Protein AF-A0A954JD75-F1 (afdb_monomer)

pLDDT: mean 75.13, std 15.38, range [38.0, 92.44]

Mean predicted aligned error: 9.38 Å

Structure (mmCIF, N/CA/C/O backbone):
data_AF-A0A954JD75-F1
#
_entry.id   AF-A0A954JD75-F1
#
loop_
_atom_site.group_PDB
_atom_site.id
_atom_site.type_symbol
_atom_site.label_atom_id
_atom_site.label_alt_id
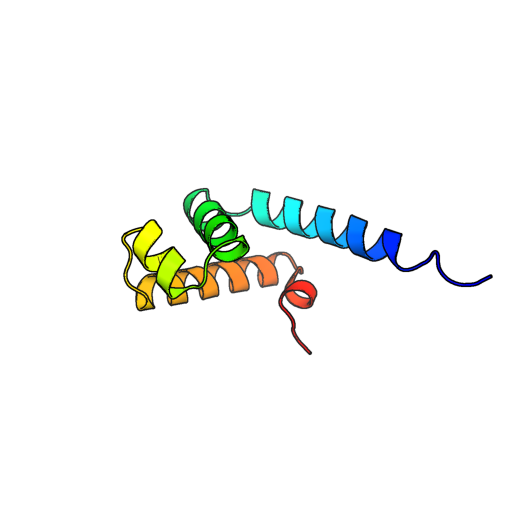_atom_site.label_comp_id
_atom_site.label_asym_id
_atom_site.label_entity_id
_atom_site.label_seq_id
_atom_site.pdbx_PDB_ins_code
_atom_site.Cartn_x
_atom_site.Cartn_y
_atom_site.Cartn_z
_atom_site.occupancy
_atom_site.B_iso_or_equiv
_atom_site.auth_seq_id
_atom_site.auth_comp_id
_atom_site.auth_asym_id
_atom_site.auth_atom_id
_atom_site.pdbx_PDB_model_num
ATOM 1 N N . ILE A 1 1 ? 36.722 6.755 -12.448 1.00 46.22 1 ILE A N 1
ATOM 2 C CA . ILE A 1 1 ? 35.528 7.608 -12.670 1.00 46.22 1 ILE A CA 1
ATOM 3 C C . ILE A 1 1 ? 34.361 6.643 -12.718 1.00 46.22 1 ILE A C 1
ATOM 5 O O . ILE A 1 1 ? 34.013 6.169 -13.785 1.00 46.22 1 ILE A O 1
ATOM 9 N N . GLU A 1 2 ? 33.862 6.230 -11.562 1.00 48.81 2 GLU A N 1
ATOM 10 C CA . GLU A 1 2 ? 32.828 5.198 -11.475 1.00 48.81 2 GLU A CA 1
ATOM 11 C C . GLU A 1 2 ? 31.881 5.611 -10.365 1.00 48.81 2 GLU A C 1
ATOM 13 O O . GLU A 1 2 ? 32.263 5.575 -9.202 1.00 48.81 2 GLU A O 1
ATOM 18 N N . SER A 1 3 ? 30.712 6.121 -10.753 1.00 50.06 3 SER A N 1
ATOM 19 C CA . SER A 1 3 ? 29.470 6.223 -9.969 1.00 50.06 3 SER A CA 1
ATOM 20 C C . SER A 1 3 ? 28.473 7.039 -10.797 1.00 50.06 3 SER A C 1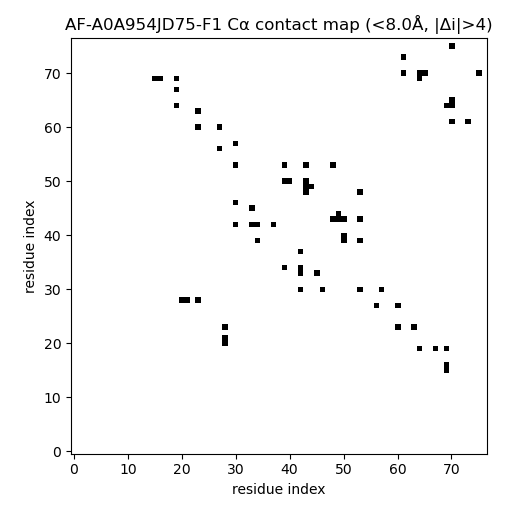
ATOM 22 O O . SER A 1 3 ? 28.271 8.229 -10.577 1.00 50.06 3 SER A O 1
ATOM 24 N N . SER A 1 4 ? 27.906 6.447 -11.846 1.00 49.84 4 SER A N 1
ATOM 25 C CA . SER A 1 4 ? 26.772 7.062 -12.569 1.00 49.84 4 SER A CA 1
ATOM 26 C C . SER A 1 4 ? 25.720 6.039 -12.997 1.00 49.84 4 SER A C 1
ATOM 28 O O . SER A 1 4 ? 24.857 6.346 -13.813 1.00 49.84 4 SER A O 1
ATOM 30 N N . GLN A 1 5 ? 25.784 4.821 -12.450 1.00 48.59 5 GLN A N 1
ATOM 31 C CA . GLN A 1 5 ? 24.910 3.712 -12.838 1.00 48.59 5 GLN A CA 1
ATOM 32 C C . GLN A 1 5 ? 23.740 3.491 -11.862 1.00 48.59 5 GLN A C 1
ATOM 34 O O . GLN A 1 5 ? 22.772 2.843 -12.233 1.00 48.59 5 GLN A O 1
ATOM 39 N N . ASP A 1 6 ? 23.777 4.100 -10.673 1.00 51.50 6 ASP A N 1
ATOM 40 C CA . ASP A 1 6 ? 22.760 3.934 -9.620 1.00 51.50 6 ASP A CA 1
ATOM 41 C C . ASP A 1 6 ? 21.458 4.713 -9.910 1.00 51.50 6 ASP A C 1
ATOM 43 O O . ASP A 1 6 ? 20.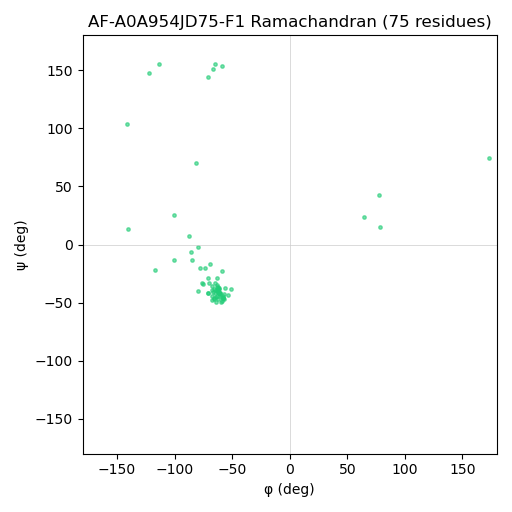348 4.245 -9.682 1.00 51.50 6 ASP A O 1
ATOM 47 N N . ASN A 1 7 ? 21.580 5.870 -10.569 1.00 49.56 7 ASN A N 1
ATOM 48 C CA . ASN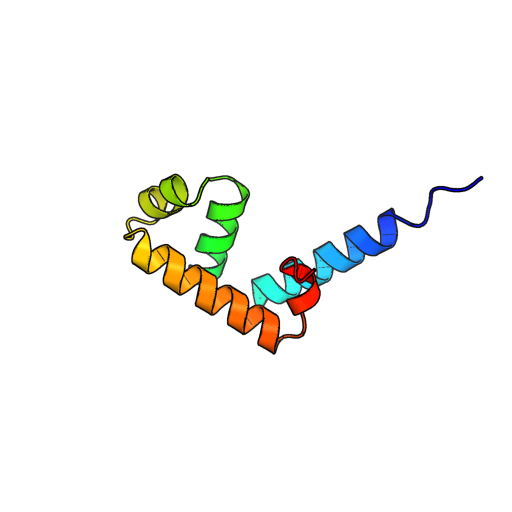 A 1 7 ? 20.472 6.815 -10.720 1.00 49.56 7 ASN A CA 1
ATOM 49 C C . ASN A 1 7 ? 19.440 6.430 -11.800 1.00 49.56 7 ASN A C 1
ATOM 51 O O . ASN A 1 7 ? 18.338 6.978 -11.810 1.00 49.56 7 ASN A O 1
ATOM 55 N N . ARG A 1 8 ? 19.796 5.557 -12.758 1.00 47.16 8 ARG A N 1
ATOM 56 C CA . ARG A 1 8 ? 18.858 5.092 -13.801 1.00 47.16 8 ARG A CA 1
ATOM 57 C C . ARG A 1 8 ? 17.934 4.013 -13.268 1.00 47.16 8 ARG A C 1
ATOM 59 O O . ARG A 1 8 ? 16.751 4.060 -13.570 1.00 47.16 8 ARG A O 1
ATOM 66 N N . THR A 1 9 ? 18.462 3.104 -12.457 1.00 54.84 9 THR A N 1
ATOM 67 C CA . THR A 1 9 ? 17.699 2.020 -11.843 1.00 54.84 9 THR A CA 1
ATOM 68 C C . THR A 1 9 ? 16.652 2.595 -10.896 1.00 54.84 9 THR A C 1
ATOM 70 O O . THR A 1 9 ? 15.482 2.288 -11.052 1.00 54.84 9 THR A O 1
ATOM 73 N N . GLU A 1 10 ? 17.017 3.515 -9.996 1.00 50.25 10 GLU A N 1
ATOM 74 C CA . GLU A 1 10 ? 16.064 4.133 -9.053 1.00 50.25 10 GLU A CA 1
ATOM 75 C C . GLU A 1 10 ? 14.929 4.928 -9.726 1.00 50.25 10 GLU A C 1
ATOM 77 O O . GLU A 1 10 ? 13.784 4.907 -9.260 1.00 50.25 10 GLU A O 1
ATOM 82 N N . LEU A 1 11 ? 15.223 5.634 -10.824 1.00 55.19 11 LEU A N 1
ATOM 83 C CA . LEU A 1 11 ? 14.214 6.383 -11.582 1.00 55.19 11 LEU A CA 1
ATOM 84 C C . LEU A 1 11 ? 13.257 5.452 -12.334 1.00 55.19 11 LEU A C 1
ATOM 86 O O . LEU A 1 11 ? 12.051 5.700 -12.335 1.00 55.19 11 LEU A O 1
ATOM 90 N N . ASP A 1 12 ? 13.791 4.391 -12.936 1.00 56.97 12 ASP A N 1
ATOM 91 C CA . ASP A 1 12 ? 13.014 3.344 -13.605 1.00 56.97 12 ASP A CA 1
ATOM 92 C C . ASP A 1 12 ? 12.114 2.621 -12.586 1.00 56.97 12 ASP A C 1
ATOM 94 O O . ASP A 1 12 ? 10.899 2.546 -12.749 1.00 56.97 12 ASP A O 1
ATOM 98 N N . LEU A 1 13 ? 12.681 2.290 -11.420 1.00 56.91 13 LEU A N 1
ATOM 99 C CA . LEU A 1 13 ? 11.983 1.721 -10.268 1.00 56.91 13 LEU A CA 1
ATOM 100 C C . LEU A 1 13 ? 10.824 2.598 -9.777 1.00 56.91 13 LEU A C 1
ATOM 102 O O . LEU A 1 13 ? 9.743 2.101 -9.456 1.00 56.91 13 LEU A O 1
ATOM 106 N N . SER A 1 14 ? 11.041 3.911 -9.725 1.00 64.44 14 SER A N 1
ATOM 107 C CA . SER A 1 14 ? 10.022 4.879 -9.319 1.00 64.44 14 SER A CA 1
ATOM 108 C C . SER A 1 14 ? 8.881 4.974 -10.337 1.00 64.44 14 SER A C 1
ATOM 110 O O . SER A 1 14 ? 7.723 5.141 -9.950 1.00 64.44 14 SER A O 1
ATOM 112 N N . LEU A 1 15 ? 9.185 4.855 -11.632 1.00 65.81 15 LEU A N 1
ATOM 113 C CA . LEU A 1 15 ? 8.196 4.835 -12.709 1.00 65.81 15 LEU A CA 1
ATOM 114 C C . LEU A 1 15 ? 7.340 3.565 -12.660 1.00 65.81 15 LEU A C 1
ATOM 116 O O . LEU A 1 15 ? 6.112 3.681 -12.673 1.00 65.81 15 LEU A O 1
ATOM 120 N N . ASP A 1 16 ? 7.953 2.390 -12.515 1.00 66.06 16 ASP A N 1
ATOM 121 C CA . ASP A 1 16 ? 7.236 1.118 -12.380 1.00 66.06 16 ASP A CA 1
ATOM 122 C C . ASP A 1 16 ? 6.332 1.095 -11.144 1.00 66.06 16 ASP A C 1
ATOM 124 O O . ASP A 1 16 ? 5.151 0.754 -11.242 1.00 66.06 16 ASP A O 1
ATOM 128 N N . LEU A 1 17 ? 6.817 1.579 -9.996 1.00 68.50 17 LEU A N 1
ATOM 129 C CA . LEU A 1 17 ? 6.002 1.734 -8.786 1.00 68.50 17 LEU A CA 1
ATOM 130 C C . LEU A 1 17 ? 4.822 2.689 -8.993 1.00 68.50 17 LEU A C 1
ATOM 132 O O . LEU A 1 17 ? 3.711 2.402 -8.544 1.00 68.50 17 LEU A O 1
ATOM 136 N N . LEU A 1 18 ? 5.018 3.813 -9.685 1.00 72.50 18 LEU A N 1
ATOM 137 C CA . LEU A 1 18 ? 3.934 4.754 -9.982 1.00 72.50 18 LEU A CA 1
ATOM 138 C C . LEU A 1 18 ? 2.885 4.152 -10.925 1.00 72.50 18 LEU A C 1
ATOM 140 O O . LEU A 1 18 ? 1.689 4.395 -10.738 1.00 72.50 18 LEU A O 1
ATOM 144 N N . VAL A 1 19 ? 3.302 3.360 -11.915 1.00 74.88 19 VAL A N 1
ATOM 145 C CA . VAL A 1 19 ? 2.391 2.627 -12.808 1.00 74.88 19 VAL A CA 1
ATOM 146 C C . VAL A 1 19 ? 1.614 1.574 -12.020 1.00 74.88 19 VAL A C 1
ATOM 148 O O . VAL A 1 19 ? 0.385 1.531 -12.104 1.00 74.88 19 VAL A O 1
ATOM 151 N N . ALA A 1 20 ? 2.299 0.807 -11.174 1.00 73.38 20 ALA A N 1
ATOM 152 C CA . ALA A 1 20 ? 1.696 -0.182 -10.292 1.00 73.38 20 ALA A CA 1
ATOM 153 C C . ALA A 1 20 ? 0.642 0.445 -9.367 1.00 73.38 20 ALA A C 1
ATOM 155 O O . ALA A 1 20 ? -0.484 -0.038 -9.256 1.00 73.38 20 ALA A O 1
ATOM 156 N N . LEU A 1 21 ? 0.981 1.575 -8.741 1.00 76.94 21 LEU A N 1
ATOM 157 C CA . LEU A 1 21 ? 0.084 2.324 -7.864 1.00 76.94 21 LEU A CA 1
ATOM 158 C C . LEU A 1 21 ? -1.137 2.863 -8.617 1.00 76.94 21 LEU A C 1
ATOM 160 O O . LEU A 1 21 ? -2.233 2.878 -8.056 1.00 76.94 21 LEU A O 1
ATOM 164 N N . LYS A 1 22 ? -0.995 3.287 -9.881 1.00 79.12 22 LYS A N 1
ATOM 165 C CA . LYS A 1 22 ? -2.134 3.735 -10.702 1.00 79.12 22 LYS A CA 1
ATOM 166 C C . LYS A 1 22 ? -3.131 2.614 -10.991 1.00 79.12 22 LYS A C 1
ATOM 168 O O . LYS A 1 22 ? -4.327 2.900 -11.059 1.00 79.12 22 LYS A O 1
ATOM 173 N N . MET A 1 23 ? -2.655 1.377 -11.122 1.00 80.12 23 MET A N 1
ATOM 174 C CA . MET A 1 23 ? -3.493 0.196 -11.358 1.00 80.12 23 MET A CA 1
ATOM 175 C C . MET A 1 23 ? -4.278 -0.233 -10.115 1.00 80.12 23 MET A C 1
ATOM 177 O O . MET A 1 23 ? -5.308 -0.893 -10.240 1.00 80.12 23 MET A O 1
ATOM 181 N N . LEU A 1 24 ? -3.847 0.179 -8.918 1.00 80.69 24 LEU A N 1
ATOM 182 C CA . LEU A 1 24 ? -4.572 -0.133 -7.695 1.00 80.69 24 LEU A CA 1
ATOM 183 C C . LEU A 1 24 ? -5.895 0.657 -7.596 1.00 80.69 24 LEU A C 1
ATOM 185 O O . LEU A 1 24 ? -5.950 1.849 -7.943 1.00 80.69 24 LEU A O 1
ATOM 189 N N . PRO A 1 25 ? -6.956 0.048 -7.036 1.00 84.69 25 PRO A N 1
ATOM 190 C CA . PRO A 1 25 ? -8.159 0.765 -6.633 1.00 84.69 25 PRO A CA 1
ATOM 191 C C . PRO A 1 25 ? -7.836 1.855 -5.599 1.00 84.69 25 PRO A C 1
ATOM 193 O O . PRO A 1 25 ? -6.862 1.767 -4.847 1.00 84.69 25 PRO A O 1
ATOM 196 N N . LEU A 1 26 ? -8.673 2.896 -5.553 1.00 83.62 26 LEU A N 1
ATOM 197 C CA . LEU A 1 26 ? -8.439 4.100 -4.743 1.00 83.62 26 LEU A CA 1
ATOM 198 C C . LEU A 1 26 ? -8.172 3.781 -3.263 1.00 83.62 26 LEU A C 1
ATOM 200 O O . LEU A 1 26 ? -7.238 4.324 -2.677 1.00 83.62 26 LEU A O 1
ATOM 204 N N . GLU A 1 27 ? -8.943 2.862 -2.683 1.00 82.81 27 GLU A N 1
ATOM 205 C CA . GLU A 1 27 ? -8.781 2.431 -1.288 1.00 82.81 27 GLU A CA 1
ATOM 206 C C . GLU A 1 27 ? -7.404 1.802 -1.027 1.00 82.81 27 GLU A C 1
ATOM 208 O O . GLU A 1 27 ? -6.779 2.043 0.003 1.00 82.81 27 GLU A O 1
ATOM 213 N N . GLN A 1 28 ? -6.881 1.030 -1.979 1.00 85.00 28 GLN A N 1
ATOM 214 C CA . GLN A 1 28 ? -5.572 0.394 -1.850 1.00 85.00 28 GLN A CA 1
ATOM 215 C C . GLN A 1 28 ? -4.425 1.390 -2.041 1.00 85.00 28 GLN A C 1
ATOM 217 O O . GLN A 1 28 ? -3.423 1.307 -1.331 1.00 85.00 28 GLN A O 1
ATOM 222 N N . ARG A 1 29 ? -4.592 2.392 -2.915 1.00 86.06 29 ARG A N 1
ATOM 223 C CA . ARG A 1 29 ? -3.640 3.510 -3.012 1.00 86.06 29 ARG A CA 1
ATOM 224 C C . ARG A 1 29 ? -3.548 4.293 -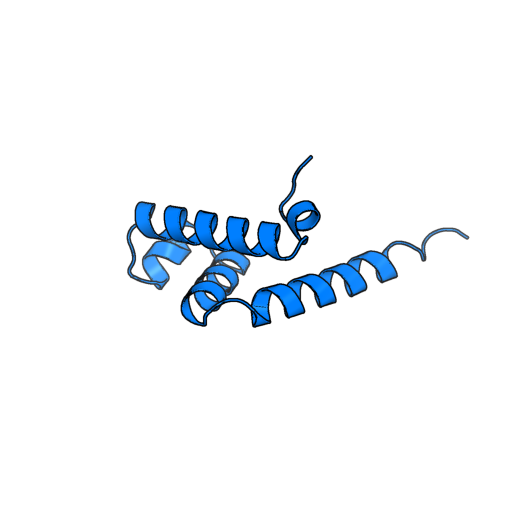1.716 1.00 86.06 29 ARG A C 1
ATOM 226 O O . ARG A 1 29 ? -2.446 4.639 -1.304 1.00 86.06 29 ARG A O 1
ATOM 233 N N . GLN A 1 30 ? -4.682 4.552 -1.066 1.00 87.31 30 GLN A N 1
ATOM 234 C CA . GLN A 1 30 ? -4.687 5.221 0.232 1.00 87.31 30 GLN A CA 1
ATOM 235 C C . GLN A 1 30 ? -3.926 4.403 1.276 1.00 87.31 30 GLN A C 1
ATOM 237 O O . GLN A 1 30 ? -3.125 4.970 2.010 1.00 87.31 30 GLN A O 1
ATOM 242 N N . ILE A 1 31 ? -4.090 3.077 1.294 1.00 87.62 31 ILE A N 1
ATOM 243 C CA . ILE A 1 31 ? -3.314 2.193 2.175 1.00 87.62 31 ILE A CA 1
ATOM 244 C C . ILE A 1 31 ? -1.809 2.307 1.897 1.00 87.62 31 ILE A C 1
ATOM 246 O O . ILE A 1 31 ? -1.043 2.515 2.836 1.00 87.62 31 ILE A O 1
ATOM 250 N N . CYS A 1 32 ? -1.378 2.224 0.635 1.00 85.50 32 CYS A N 1
ATOM 251 C CA . CYS A 1 32 ? 0.031 2.404 0.266 1.00 85.50 32 CYS A CA 1
ATOM 252 C C . CYS A 1 32 ? 0.570 3.773 0.697 1.00 85.50 32 CYS A C 1
ATOM 254 O O . CYS A 1 32 ? 1.655 3.850 1.266 1.00 85.50 32 CYS A O 1
ATOM 256 N N . TRP A 1 33 ? -0.201 4.839 0.475 1.00 86.31 33 TRP A N 1
ATOM 257 C CA . TRP A 1 33 ? 0.191 6.195 0.845 1.00 86.31 33 TRP A CA 1
ATOM 258 C C . TRP A 1 33 ? 0.337 6.351 2.361 1.00 86.31 33 TRP A C 1
ATOM 260 O O . TRP A 1 33 ? 1.348 6.862 2.827 1.00 86.31 33 TRP A O 1
ATOM 270 N N . GLN A 1 34 ? -0.612 5.837 3.150 1.00 87.38 34 GLN A N 1
ATOM 271 C CA . GLN A 1 34 ? -0.506 5.855 4.612 1.00 87.38 34 GLN A CA 1
ATOM 272 C C . GLN A 1 34 ? 0.716 5.064 5.093 1.00 87.38 34 GLN A C 1
ATOM 274 O O . GLN A 1 34 ? 1.440 5.535 5.961 1.00 87.38 34 GLN A O 1
ATOM 279 N N . LEU A 1 35 ? 0.996 3.896 4.507 1.00 84.69 35 LEU A N 1
ATOM 280 C CA . LEU A 1 35 ? 2.150 3.066 4.874 1.00 84.69 35 LEU A CA 1
ATOM 281 C C . LEU A 1 35 ? 3.507 3.664 4.471 1.00 84.69 35 LEU A C 1
ATOM 283 O O . LEU A 1 35 ? 4.526 3.239 5.008 1.00 84.69 35 LEU A O 1
ATOM 287 N N . MET A 1 36 ? 3.529 4.643 3.562 1.00 83.94 36 MET A N 1
ATOM 288 C CA . MET A 1 36 ? 4.747 5.366 3.185 1.00 83.94 36 MET A CA 1
ATOM 289 C C . MET A 1 36 ? 5.230 6.306 4.299 1.00 83.94 36 MET A C 1
ATOM 291 O O . MET A 1 36 ? 6.427 6.546 4.425 1.00 83.94 36 MET A O 1
ATOM 295 N N . PHE A 1 37 ? 4.307 6.814 5.123 1.00 84.75 37 PHE A N 1
ATOM 296 C CA . PHE A 1 37 ? 4.602 7.801 6.169 1.00 84.75 37 PHE A CA 1
ATOM 297 C C . PHE A 1 37 ? 4.327 7.291 7.588 1.00 84.75 37 PHE A C 1
ATOM 299 O O . PHE A 1 37 ? 4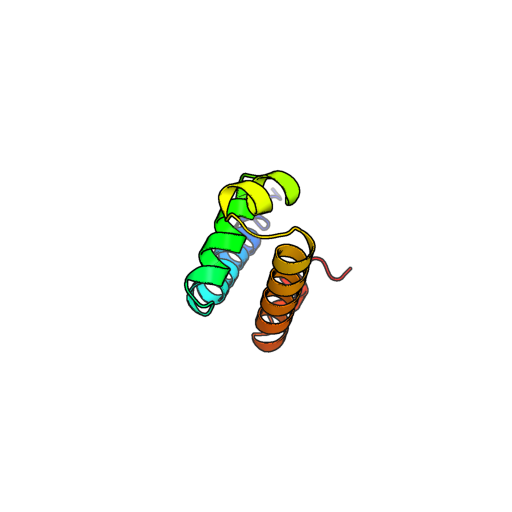.879 7.817 8.552 1.00 84.75 37 PHE A O 1
ATOM 306 N N . LEU A 1 38 ? 3.476 6.274 7.735 1.00 84.38 38 LEU A N 1
ATOM 307 C CA . LEU A 1 38 ? 3.003 5.763 9.014 1.00 84.38 38 LEU A CA 1
ATOM 308 C C . LEU A 1 38 ? 3.327 4.277 9.177 1.00 84.38 38 LEU A C 1
ATOM 310 O O . LEU A 1 38 ? 3.266 3.480 8.244 1.00 84.38 38 LEU A O 1
ATOM 314 N N . SER A 1 39 ? 3.573 3.860 10.419 1.00 88.50 39 SER A N 1
ATOM 315 C CA . SER A 1 39 ? 3.628 2.434 10.754 1.00 88.50 39 SER A CA 1
ATOM 316 C C . SER A 1 39 ? 2.257 1.783 10.550 1.00 88.50 39 SER A C 1
ATOM 318 O O . SER A 1 39 ? 1.230 2.432 10.729 1.00 88.50 39 SER A O 1
ATOM 320 N N . GLN A 1 40 ? 2.206 0.471 10.308 1.00 86.75 40 GLN A N 1
ATOM 321 C CA . GLN A 1 40 ? 0.939 -0.251 10.089 1.00 86.75 40 GLN A CA 1
ATOM 322 C C . GLN A 1 40 ? -0.123 0.002 11.172 1.00 86.75 40 GLN A C 1
ATOM 324 O O . GLN A 1 40 ? -1.298 0.125 10.855 1.00 86.75 40 GLN A O 1
ATOM 329 N N . ASN A 1 41 ? 0.278 0.110 12.443 1.00 86.94 41 ASN A N 1
ATOM 330 C CA . ASN A 1 41 ? -0.658 0.363 13.542 1.00 86.94 41 ASN A CA 1
ATOM 331 C C . ASN A 1 41 ? -1.277 1.774 13.467 1.00 86.94 41 ASN A C 1
ATOM 333 O O . ASN A 1 41 ? -2.470 1.961 13.702 1.00 86.94 41 ASN A O 1
ATOM 337 N N . GLN A 1 42 ? -0.465 2.760 13.081 1.00 88.50 42 GLN A N 1
ATOM 338 C CA . GLN A 1 42 ? -0.899 4.140 12.870 1.00 88.50 42 GLN A CA 1
ATOM 339 C C . GLN A 1 42 ? -1.768 4.247 11.610 1.00 88.50 42 GLN A C 1
ATOM 341 O O . GLN A 1 42 ? -2.826 4.863 11.653 1.00 88.50 42 GLN A O 1
ATOM 346 N N . ALA A 1 43 ? -1.390 3.564 10.527 1.00 88.75 43 ALA A N 1
ATOM 347 C CA . ALA A 1 43 ? -2.179 3.494 9.302 1.00 88.75 43 ALA A CA 1
ATOM 348 C C . ALA A 1 43 ? -3.551 2.837 9.533 1.00 88.75 43 ALA A C 1
ATOM 350 O O . ALA A 1 43 ? -4.555 3.338 9.039 1.00 88.75 43 ALA A O 1
ATOM 351 N N . SER A 1 44 ? -3.633 1.757 10.325 1.00 89.81 44 SER A N 1
ATOM 352 C CA . SER A 1 44 ? -4.924 1.135 10.660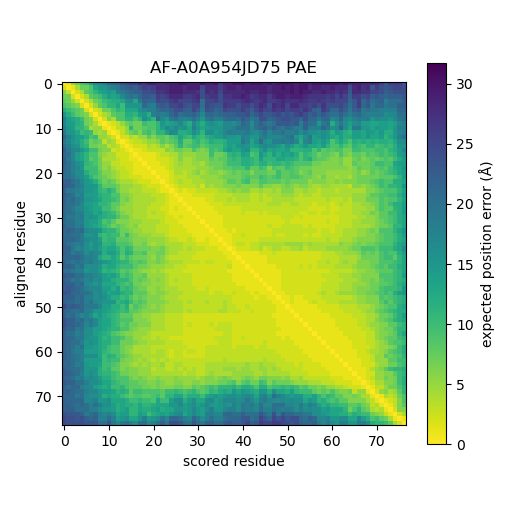 1.00 89.81 44 SER A CA 1
ATOM 353 C C . SER A 1 44 ? -5.832 2.079 11.447 1.00 89.81 44 SER A C 1
ATOM 355 O O . SER A 1 44 ? -7.024 2.153 11.158 1.00 89.81 44 SER A O 1
ATOM 357 N N . ALA A 1 45 ? -5.264 2.843 12.386 1.00 90.88 45 ALA A N 1
ATOM 358 C CA . ALA A 1 45 ? -6.011 3.841 13.144 1.00 90.88 45 ALA A CA 1
ATOM 359 C C . ALA A 1 45 ? -6.471 5.008 12.253 1.00 90.88 45 ALA A C 1
ATOM 361 O O . ALA A 1 45 ? -7.636 5.389 12.309 1.00 90.88 45 ALA A O 1
ATOM 362 N N . ALA A 1 46 ? -5.593 5.521 11.386 1.00 89.06 46 ALA A N 1
ATOM 363 C CA . ALA A 1 46 ? -5.899 6.610 10.457 1.00 89.06 46 ALA A CA 1
ATOM 364 C C . ALA A 1 46 ? -6.984 6.234 9.432 1.00 89.06 46 ALA A C 1
ATOM 366 O O . ALA A 1 46 ? -7.800 7.070 9.058 1.00 89.06 46 ALA A O 1
ATOM 367 N N . LEU A 1 47 ? -7.012 4.971 9.002 1.00 87.56 47 LEU A N 1
ATOM 368 C CA . LEU A 1 47 ? -8.013 4.438 8.075 1.00 87.56 47 LEU A CA 1
ATOM 369 C C . LEU A 1 47 ? -9.294 3.956 8.776 1.00 87.56 47 LEU A C 1
ATOM 371 O O . LEU A 1 47 ? -10.240 3.562 8.099 1.00 87.56 47 LEU A O 1
ATOM 375 N N . GLY A 1 48 ? -9.331 3.938 10.112 1.00 92.00 48 GLY A N 1
ATOM 376 C CA . GLY A 1 48 ? -10.477 3.443 10.879 1.00 92.00 48 GLY A CA 1
ATOM 377 C C . GLY A 1 48 ? -10.756 1.944 10.701 1.00 92.00 48 GLY A C 1
ATOM 378 O O . GLY A 1 48 ? -11.886 1.505 10.902 1.00 92.00 48 GLY A O 1
ATOM 379 N N . ILE A 1 49 ? -9.753 1.145 10.319 1.00 90.81 49 ILE A N 1
ATOM 380 C CA . ILE A 1 49 ? -9.892 -0.302 10.088 1.00 90.81 49 ILE A CA 1
ATOM 381 C C . ILE A 1 49 ? -9.105 -1.113 11.116 1.00 90.81 49 ILE A C 1
ATOM 383 O O . ILE A 1 49 ? -8.095 -0.671 11.656 1.00 90.81 49 ILE A O 1
ATOM 387 N N . SER A 1 50 ? -9.518 -2.356 11.361 1.00 92.44 50 SER A N 1
ATOM 388 C CA . SER A 1 50 ? -8.754 -3.265 12.221 1.00 92.44 50 SER A CA 1
ATOM 389 C C . SER A 1 50 ? -7.410 -3.650 11.593 1.00 92.44 50 SER A C 1
ATOM 391 O O . SER A 1 50 ? -7.288 -3.785 10.373 1.00 92.44 50 SER A O 1
ATOM 393 N N . ARG A 1 51 ? -6.408 -3.942 12.432 1.00 88.31 51 ARG A N 1
ATOM 394 C CA . ARG A 1 51 ? -5.077 -4.390 11.985 1.00 88.31 51 ARG A CA 1
ATOM 395 C C . ARG A 1 51 ? -5.132 -5.646 11.106 1.00 88.31 51 ARG A C 1
ATOM 397 O O . ARG A 1 51 ? -4.396 -5.728 10.128 1.00 88.31 51 ARG A O 1
ATOM 404 N N . SER A 1 52 ? -6.026 -6.588 11.410 1.00 91.81 52 SER A N 1
ATOM 405 C CA . SER A 1 52 ? -6.248 -7.793 10.594 1.00 91.81 52 SER A CA 1
ATOM 406 C C . SER A 1 52 ? -6.783 -7.455 9.200 1.00 91.81 52 SER A C 1
ATOM 408 O O . SER A 1 52 ? -6.348 -8.040 8.210 1.00 91.81 52 SER A O 1
ATOM 410 N N . THR A 1 53 ? -7.678 -6.469 9.106 1.00 91.00 53 THR A N 1
ATOM 411 C CA . THR A 1 53 ? -8.197 -5.965 7.828 1.00 91.00 53 THR A CA 1
ATOM 412 C C . THR A 1 53 ? -7.091 -5.288 7.031 1.00 91.00 53 THR A C 1
ATOM 414 O O . THR A 1 53 ? -6.909 -5.616 5.863 1.00 91.00 53 THR A O 1
ATOM 417 N N . LEU A 1 54 ? -6.295 -4.418 7.662 1.00 90.06 54 LEU A N 1
ATOM 418 C CA . LEU A 1 54 ? -5.148 -3.782 7.012 1.00 90.06 54 LEU A CA 1
ATOM 419 C C . LEU A 1 54 ? -4.153 -4.824 6.480 1.00 90.06 54 LEU A C 1
ATOM 421 O O . LEU A 1 54 ? -3.736 -4.744 5.331 1.00 90.06 54 LEU A O 1
ATOM 425 N N . GLN A 1 55 ? -3.814 -5.830 7.288 1.00 89.06 55 GLN A N 1
ATOM 426 C CA . GLN A 1 55 ? -2.934 -6.930 6.888 1.00 89.06 55 GLN A CA 1
ATOM 427 C C . GLN A 1 55 ? -3.471 -7.686 5.671 1.00 89.06 55 GLN A C 1
ATOM 429 O O . GLN A 1 55 ? -2.734 -7.902 4.710 1.00 89.06 55 GLN A O 1
ATOM 434 N N . ARG A 1 56 ? -4.766 -8.021 5.661 1.00 91.06 56 ARG A N 1
ATOM 435 C CA . ARG A 1 56 ? -5.406 -8.662 4.507 1.00 91.06 56 ARG A CA 1
ATOM 436 C C . ARG A 1 56 ? -5.317 -7.787 3.257 1.00 91.06 56 ARG A C 1
ATOM 438 O O . ARG A 1 56 ? -4.926 -8.283 2.208 1.00 91.06 56 ARG A O 1
ATOM 445 N N . ARG A 1 57 ? -5.590 -6.484 3.378 1.00 88.81 57 ARG A N 1
ATOM 446 C CA . ARG A 1 57 ? -5.471 -5.537 2.260 1.00 88.81 57 ARG A CA 1
ATOM 447 C C . ARG A 1 57 ? -4.038 -5.419 1.741 1.00 88.81 57 ARG A C 1
ATOM 449 O O . ARG A 1 57 ? -3.840 -5.391 0.534 1.00 88.81 57 ARG A O 1
ATOM 456 N N . ILE A 1 58 ? -3.038 -5.408 2.624 1.00 87.75 58 ILE A N 1
ATOM 457 C CA . ILE A 1 58 ? -1.620 -5.414 2.230 1.00 87.75 58 ILE A CA 1
ATOM 458 C C . ILE A 1 58 ? -1.287 -6.679 1.428 1.00 87.75 58 ILE A C 1
ATOM 460 O O . ILE A 1 58 ? -0.581 -6.592 0.428 1.00 87.75 58 ILE A O 1
ATOM 464 N N . GLN A 1 59 ? -1.800 -7.846 1.828 1.00 88.94 59 GLN A N 1
ATOM 465 C CA . GLN A 1 59 ? -1.598 -9.091 1.0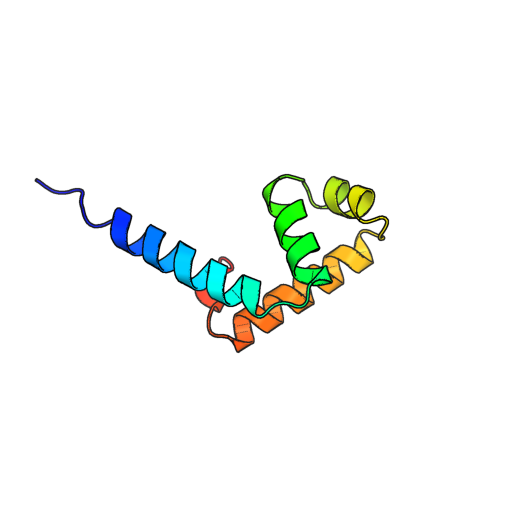78 1.00 88.94 59 GLN A CA 1
ATOM 466 C C . GLN A 1 59 ? -2.258 -9.043 -0.308 1.00 88.94 59 GLN A C 1
ATOM 468 O O . GLN A 1 59 ? -1.632 -9.447 -1.285 1.00 88.94 59 GLN A O 1
ATOM 473 N N . GLU A 1 60 ? -3.472 -8.495 -0.420 1.00 88.38 60 GLU A N 1
ATOM 474 C CA . GLU A 1 60 ? -4.146 -8.299 -1.715 1.00 88.38 60 GLU A CA 1
ATOM 475 C C . GLU A 1 60 ? -3.368 -7.344 -2.633 1.00 88.38 60 GLU A C 1
ATOM 477 O O . GLU A 1 60 ? -3.226 -7.602 -3.827 1.00 88.38 60 GLU A O 1
ATOM 482 N N . ILE A 1 61 ? -2.825 -6.258 -2.075 1.00 85.56 61 ILE A N 1
ATOM 483 C CA . ILE A 1 61 ? -1.969 -5.311 -2.802 1.00 85.56 61 ILE A CA 1
ATOM 484 C C . ILE A 1 61 ? -0.703 -6.016 -3.298 1.00 85.56 61 ILE A C 1
ATOM 486 O O . ILE A 1 61 ? -0.354 -5.914 -4.471 1.00 85.56 61 ILE A O 1
ATOM 490 N N . ARG A 1 62 ? -0.043 -6.790 -2.426 1.00 83.62 62 ARG A N 1
ATOM 491 C CA . ARG A 1 62 ? 1.141 -7.574 -2.796 1.00 83.62 62 ARG A CA 1
ATOM 492 C C . ARG A 1 62 ? 0.830 -8.549 -3.924 1.00 83.62 62 ARG A C 1
ATOM 494 O O . ARG A 1 62 ? 1.591 -8.612 -4.876 1.00 83.62 62 ARG A O 1
ATOM 501 N N . GLN A 1 63 ? -0.281 -9.278 -3.844 1.00 84.25 63 GLN A N 1
ATOM 502 C CA . GLN A 1 63 ? -0.692 -10.219 -4.887 1.00 84.25 63 GLN A CA 1
ATOM 503 C C . GLN A 1 63 ? -0.962 -9.525 -6.229 1.00 84.25 63 GLN A C 1
ATOM 505 O O . GLN A 1 63 ? -0.585 -10.054 -7.270 1.00 84.25 63 GLN A O 1
ATOM 510 N N . GLN A 1 64 ? -1.548 -8.328 -6.223 1.00 80.38 64 GLN A N 1
ATOM 511 C CA . GLN A 1 64 ? -1.728 -7.558 -7.455 1.00 80.38 64 GLN A CA 1
ATOM 512 C C . GLN A 1 64 ? -0.401 -7.098 -8.056 1.00 80.38 64 GLN A C 1
ATOM 514 O O . GLN A 1 64 ? -0.210 -7.215 -9.263 1.00 80.38 64 GLN A O 1
ATOM 519 N N . PHE A 1 65 ? 0.548 -6.659 -7.230 1.00 78.25 65 PHE A N 1
ATOM 520 C CA . PHE A 1 65 ? 1.892 -6.349 -7.713 1.00 78.25 65 PHE A CA 1
ATOM 521 C C . PHE A 1 65 ? 2.600 -7.577 -8.298 1.00 78.25 65 PHE A C 1
ATOM 523 O O . PHE A 1 65 ? 3.240 -7.447 -9.340 1.00 78.25 65 PHE A O 1
ATOM 530 N N . ARG A 1 66 ? 2.405 -8.775 -7.722 1.00 78.25 66 ARG A N 1
ATOM 531 C CA . ARG A 1 66 ? 2.871 -10.033 -8.339 1.00 78.25 66 ARG A CA 1
ATOM 532 C C . ARG A 1 66 ? 2.278 -10.254 -9.721 1.00 78.25 66 ARG A C 1
ATOM 534 O O . ARG A 1 66 ? 2.997 -10.544 -10.666 1.00 78.25 66 ARG A O 1
ATOM 541 N N . HIS A 1 67 ? 0.962 -10.094 -9.846 1.00 77.19 67 HIS A N 1
ATOM 542 C CA . HIS A 1 67 ? 0.260 -10.288 -11.116 1.00 77.19 67 HIS A CA 1
ATOM 543 C C . HIS A 1 67 ? 0.704 -9.288 -12.192 1.00 77.19 67 HIS A C 1
ATOM 545 O O . HIS A 1 67 ? 0.676 -9.620 -13.373 1.00 77.19 67 HIS A O 1
ATOM 551 N N . CYS A 1 68 ? 1.138 -8.089 -11.799 1.00 71.19 68 CYS A N 1
ATOM 552 C CA . CYS A 1 68 ? 1.735 -7.117 -12.712 1.00 71.19 68 CYS A CA 1
ATOM 553 C C . CYS A 1 68 ? 3.212 -7.394 -13.047 1.00 71.19 68 CYS A C 1
ATOM 555 O O . CYS A 1 68 ? 3.775 -6.650 -13.841 1.00 71.19 68 CYS A O 1
ATOM 557 N N . GLY A 1 69 ? 3.841 -8.428 -12.477 1.00 71.31 69 GLY A N 1
ATOM 558 C CA . GLY A 1 69 ? 5.262 -8.727 -12.690 1.00 71.31 69 GLY A CA 1
ATOM 559 C C . GLY A 1 69 ? 6.215 -7.837 -11.888 1.00 71.31 69 GLY A C 1
ATOM 560 O O . GLY A 1 69 ? 7.407 -7.818 -12.152 1.00 71.31 69 GLY A O 1
ATOM 561 N N . ILE A 1 70 ? 5.705 -7.121 -10.883 1.00 69.88 70 ILE A N 1
ATOM 562 C CA . ILE A 1 70 ? 6.442 -6.139 -10.068 1.00 69.88 70 ILE A CA 1
ATOM 563 C C . ILE A 1 70 ? 6.834 -6.795 -8.724 1.00 69.88 70 ILE A C 1
ATOM 565 O O . ILE A 1 70 ? 6.988 -6.155 -7.688 1.00 69.88 70 ILE A O 1
ATOM 569 N N . GLU A 1 71 ? 6.953 -8.124 -8.709 1.00 65.50 71 GLU A N 1
ATOM 570 C CA . GLU A 1 71 ? 7.211 -8.926 -7.506 1.00 65.50 71 GLU A CA 1
ATOM 571 C C . GLU A 1 71 ? 8.634 -8.726 -6.967 1.00 65.50 71 GLU A C 1
ATOM 573 O O . GLU A 1 71 ? 8.830 -8.682 -5.751 1.00 65.50 71 GLU A O 1
ATOM 578 N N . GLU A 1 72 ? 9.598 -8.501 -7.863 1.00 59.59 72 GLU A N 1
ATOM 579 C CA . GLU A 1 72 ? 10.998 -8.192 -7.532 1.00 59.59 72 GLU A CA 1
ATOM 580 C C . GLU A 1 72 ? 11.126 -6.925 -6.663 1.00 59.59 72 GLU A C 1
ATOM 582 O O . GLU A 1 72 ? 12.055 -6.787 -5.871 1.00 59.59 72 GLU A O 1
ATOM 587 N N . PHE A 1 73 ? 10.126 -6.043 -6.709 1.00 58.31 73 PHE A N 1
ATOM 588 C CA . PHE A 1 73 ? 10.082 -4.779 -5.974 1.00 58.31 73 PHE A CA 1
ATOM 589 C C . PHE A 1 73 ? 9.555 -4.926 -4.541 1.00 58.31 73 PHE A C 1
ATOM 591 O O . PHE A 1 73 ? 9.685 -4.011 -3.729 1.00 58.31 73 PHE A O 1
ATOM 598 N N . LEU A 1 74 ? 8.944 -6.066 -4.199 1.00 59.31 74 LEU A N 1
ATOM 599 C CA . LEU A 1 74 ? 8.383 -6.322 -2.867 1.00 59.31 74 LEU A CA 1
ATOM 600 C C . LEU A 1 74 ? 9.394 -6.916 -1.873 1.00 59.31 74 LEU A C 1
ATOM 602 O O . LEU A 1 74 ? 9.000 -7.277 -0.759 1.00 59.31 74 LEU A O 1
ATOM 606 N N . GLY A 1 75 ? 10.675 -6.988 -2.249 1.00 51.25 75 GLY A N 1
ATOM 607 C CA . GLY A 1 75 ? 11.752 -7.503 -1.401 1.00 51.25 75 GLY A CA 1
ATOM 608 C C . GLY A 1 75 ? 11.776 -9.029 -1.324 1.00 51.25 75 GLY A C 1
ATOM 609 O O . GLY A 1 75 ? 11.919 -9.587 -0.240 1.00 51.25 75 GLY A O 1
ATOM 610 N N . GLY A 1 76 ? 11.582 -9.706 -2.457 1.00 43.59 76 GLY A N 1
ATOM 611 C CA . GLY A 1 76 ? 11.805 -11.145 -2.581 1.00 43.59 76 GLY A CA 1
ATOM 612 C C . GLY A 1 76 ? 13.282 -11.473 -2.799 1.00 43.59 76 GLY A C 1
ATOM 613 O O . GLY A 1 76 ? 13.642 -11.885 -3.897 1.00 43.59 76 GLY A O 1
ATOM 614 N N . HIS A 1 77 ? 14.116 -11.290 -1.772 1.00 38.00 77 HIS A N 1
ATOM 615 C CA . HIS A 1 77 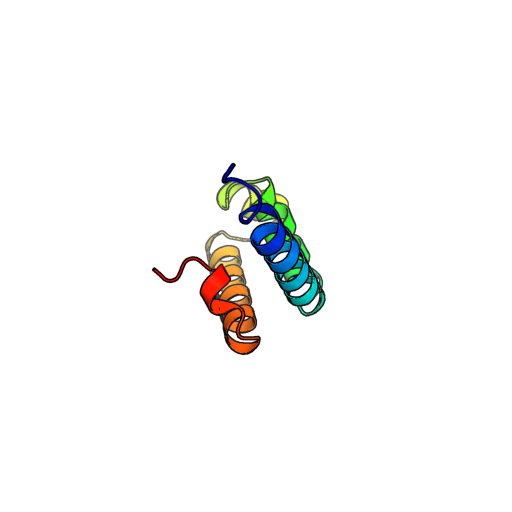? 15.406 -11.972 -1.636 1.00 38.00 77 HIS A CA 1
ATOM 616 C C . HIS A 1 77 ? 15.706 -12.231 -0.157 1.00 38.00 77 HIS A C 1
ATOM 618 O O . HIS A 1 77 ? 15.501 -11.299 0.654 1.00 38.00 77 HIS A O 1
#

Sequence (77 aa):
IESSQDNRTELDLSLDLLVALKMLPLEQRQICWQLMFLSQNQASAALGISRSTLQRRIQEIRQQFRHCGIEEFLGGH

Foldseek 3Di:
DDDDPVVVVVVVLVVLVVVLLVPDDPVLNLLVVCVVPDPLVVSCVVSVHDSVVSVVSVVVSQVSCVVVVNNVVVPPD

Radius of gyration: 14.63 Å; Cα contacts (8 Å, |Δi|>4): 36; chains: 1; bounding box: 46×20×27 Å

Solvent-accessible surface area (backbone atoms only — not comparable to full-atom values): 4626 Å² total; per-residue (Å²): 143,88,88,78,71,67,68,57,55,56,53,52,52,52,50,53,51,51,53,54,49,67,74,42,56,69,73,57,39,52,51,55,55,38,54,74,81,32,57,69,72,54,31,17,60,77,69,73,45,54,64,70,56,47,52,52,51,52,51,53,52,52,52,51,36,42,77,72,70,49,41,77,76,75,67,78,123

Nearest PDB structures (foldseek):
  3p7n-assembly2_B  TM=9.505E-01  e=8.188E-01  Erythrobacter litoralis HTCC2594
  5xt2-assembly5_E  TM=7.040E-01  e=8.188E-01  Bradyrhizobium japonicum
  2kko-assembly1_A  TM=5.230E-01  e=1.808E+00  Mycobacterium tuberculosis variant bovis
  2kko-assembly1_B  TM=5.389E-01  e=2.307E+00  Mycobacterium tuberculosis variant bovis

Secondary structure (DSSP, 8-state):
----SHHHHHHHHHHHHHHHHHHS-HHHHHHHHHHHHS-HHHHHHHTT--HHHHHHHHHHHHHHHHHTT-GGGG---